Protein AF-A0A3A8B3I1-F1 (afdb_monomer_lite)

Sequence (91 aa):
MIFPPDEIFTAAEAAAELNRSAKQVRRYLAAGILGGNRKSGHWTTTALDIWRFKNIADEMLENWRRYCLELEERGEFNKLNENNNLEGSGK

Secondary structure (DSSP, 8-state):
----TT-EEETTHHHHHHTS-HHHHHHHHHTTSS--EEETTEEEEEHHHHHHHTT-HHHHHHHHHHHHHHHHHTT-HHHHHHHHHHTT---

Radius of gyration: 14.52 Å; chains: 1; bounding box: 29×28×35 Å

Foldseek 3Di:
DQDDQAAKDFLCRLCVVLVHDSVVSVVCPVVVVQDWDQDPNTTMHGNLSSCVSVVNNVVSVVVVVVVCVVCVVVVNNVVVVVVVVVVVPDD

Organism: NCBI:txid2320272

Structure (mmCIF, N/CA/C/O backbone):
data_AF-A0A3A8B3I1-F1
#
_entry.id   AF-A0A3A8B3I1-F1
#
loop_
_atom_site.group_PDB
_atom_site.id
_atom_site.type_symbol
_atom_site.label_atom_id
_atom_site.label_alt_id
_atom_site.label_comp_id
_atom_site.label_asym_id
_atom_site.label_entity_id
_atom_site.label_seq_id
_atom_site.pdbx_PDB_ins_code
_atom_site.Cartn_x
_atom_site.Cartn_y
_atom_site.Cartn_z
_atom_site.occupancy
_atom_site.B_iso_or_equiv
_atom_site.auth_seq_id
_atom_site.auth_comp_id
_atom_site.auth_asym_id
_atom_site.auth_atom_id
_atom_site.pdbx_PDB_model_num
ATOM 1 N N . MET A 1 1 ? 1.497 0.961 12.807 1.00 58.31 1 MET A N 1
ATOM 2 C CA . MET A 1 1 ? 0.907 2.306 12.652 1.00 58.31 1 MET A CA 1
ATOM 3 C C . MET A 1 1 ? -0.142 2.202 11.557 1.00 58.31 1 MET A C 1
ATOM 5 O O . MET A 1 1 ? 0.097 1.460 10.613 1.00 58.31 1 MET A O 1
ATOM 9 N N . ILE A 1 2 ? -1.318 2.808 11.725 1.00 79.00 2 ILE A N 1
ATOM 10 C CA . ILE A 1 2 ? -2.336 2.869 10.668 1.00 79.00 2 ILE A CA 1
ATOM 11 C C . ILE A 1 2 ? -2.058 4.134 9.851 1.00 79.00 2 ILE A C 1
ATOM 13 O O . ILE A 1 2 ? -1.886 5.201 10.433 1.00 79.00 2 ILE A O 1
ATOM 17 N N . PHE A 1 3 ? -1.970 3.988 8.532 1.00 87.75 3 PHE A N 1
ATOM 18 C CA . PHE A 1 3 ? -1.734 5.088 7.599 1.00 87.75 3 PHE A CA 1
ATOM 19 C C . PHE A 1 3 ? -3.036 5.457 6.882 1.00 87.75 3 PHE A C 1
ATOM 21 O O . PHE A 1 3 ? -3.892 4.577 6.721 1.00 87.75 3 PHE A O 1
ATOM 28 N N . PRO A 1 4 ? -3.181 6.706 6.408 1.00 93.19 4 PRO A N 1
ATOM 29 C CA . PRO A 1 4 ? -4.232 7.058 5.466 1.00 93.19 4 PRO A CA 1
ATOM 30 C C . PRO A 1 4 ? -4.221 6.128 4.237 1.00 93.19 4 PRO A C 1
ATOM 32 O O . PRO A 1 4 ? -3.147 5.744 3.771 1.00 93.19 4 PRO A O 1
ATOM 35 N N . PRO A 1 5 ? -5.382 5.755 3.668 1.00 95.38 5 PRO A N 1
ATOM 36 C CA . PRO A 1 5 ? -5.443 4.898 2.482 1.00 95.38 5 PRO A CA 1
ATOM 37 C C . PRO A 1 5 ? -4.735 5.492 1.255 1.00 95.38 5 PRO A C 1
ATOM 39 O O . PRO A 1 5 ? -4.282 4.747 0.386 1.00 95.38 5 PRO A O 1
ATOM 42 N N . ASP A 1 6 ? -4.661 6.818 1.181 1.00 94.88 6 ASP A N 1
ATOM 43 C CA . ASP A 1 6 ? -4.028 7.611 0.130 1.00 94.88 6 ASP A CA 1
ATOM 44 C C . ASP A 1 6 ? -2.551 7.937 0.397 1.00 94.88 6 ASP A C 1
ATOM 46 O O . ASP A 1 6 ? -1.901 8.517 -0.473 1.00 94.88 6 ASP A O 1
ATOM 50 N N . GLU A 1 7 ? -2.001 7.505 1.538 1.00 95.31 7 GLU A N 1
ATOM 51 C CA . GLU A 1 7 ? -0.580 7.637 1.865 1.00 95.31 7 GLU A CA 1
ATOM 52 C C . GLU A 1 7 ? 0.290 7.033 0.755 1.00 95.31 7 GLU A C 1
ATOM 54 O O . GLU A 1 7 ? 0.038 5.913 0.289 1.00 95.31 7 GLU A O 1
ATOM 59 N N . ILE A 1 8 ? 1.310 7.776 0.318 1.00 95.56 8 ILE A N 1
ATOM 60 C CA . ILE A 1 8 ? 2.111 7.434 -0.858 1.00 95.56 8 ILE A CA 1
ATOM 61 C C . ILE A 1 8 ? 3.439 6.826 -0.426 1.00 95.56 8 ILE A C 1
ATOM 63 O O . ILE A 1 8 ? 4.279 7.478 0.178 1.00 95.56 8 ILE A O 1
ATOM 67 N N . PHE A 1 9 ? 3.683 5.602 -0.879 1.00 95.88 9 PHE A N 1
ATOM 68 C CA . PHE A 1 9 ? 4.919 4.873 -0.648 1.00 95.88 9 PHE A CA 1
ATOM 69 C C . PHE A 1 9 ? 5.749 4.838 -1.926 1.00 95.88 9 PHE A C 1
ATOM 71 O O . PHE A 1 9 ? 5.270 4.494 -3.014 1.00 95.88 9 PHE A O 1
ATOM 78 N N . THR A 1 10 ? 7.041 5.109 -1.804 1.00 96.00 10 THR A N 1
ATOM 79 C CA . THR A 1 10 ? 8.031 4.721 -2.805 1.00 96.00 10 THR A CA 1
ATOM 80 C C . THR A 1 10 ? 8.136 3.197 -2.885 1.00 96.00 10 THR A C 1
ATOM 82 O O . THR A 1 10 ? 7.808 2.459 -1.954 1.00 96.00 10 THR A O 1
ATOM 85 N N . ALA A 1 11 ? 8.689 2.686 -3.987 1.00 95.31 11 ALA A N 1
ATOM 86 C CA . ALA A 1 11 ? 8.962 1.253 -4.109 1.00 95.31 11 ALA A CA 1
ATOM 87 C C . ALA A 1 11 ? 9.908 0.695 -3.020 1.00 95.31 11 ALA A C 1
ATOM 89 O O . ALA A 1 11 ? 9.951 -0.521 -2.840 1.00 95.31 11 ALA A O 1
ATOM 90 N N . ALA A 1 12 ? 10.693 1.544 -2.344 1.00 95.38 12 ALA A N 1
ATOM 91 C CA . ALA A 1 12 ? 11.561 1.136 -1.241 1.00 95.38 12 ALA A CA 1
ATOM 92 C C . ALA A 1 12 ? 10.778 1.004 0.074 1.00 95.38 12 ALA A C 1
ATOM 94 O O . ALA A 1 12 ? 10.919 -0.011 0.750 1.00 95.38 12 ALA A O 1
ATOM 95 N N . GLU A 1 13 ? 9.910 1.962 0.397 1.00 96.31 13 GLU A N 1
ATOM 96 C CA . GLU A 1 13 ? 9.074 1.905 1.607 1.00 96.31 13 GLU A CA 1
ATOM 97 C C . GLU A 1 13 ? 8.037 0.782 1.505 1.00 96.31 13 GLU A C 1
ATOM 99 O O . GLU A 1 13 ? 7.916 -0.043 2.408 1.00 96.31 13 GLU A O 1
ATOM 104 N N . ALA A 1 14 ? 7.391 0.634 0.344 1.00 96.56 14 ALA A N 1
ATOM 105 C CA . ALA A 1 14 ? 6.479 -0.481 0.086 1.00 96.56 14 ALA A CA 1
ATOM 106 C C . ALA A 1 14 ? 7.167 -1.855 0.212 1.00 96.56 14 ALA A C 1
ATOM 108 O O . ALA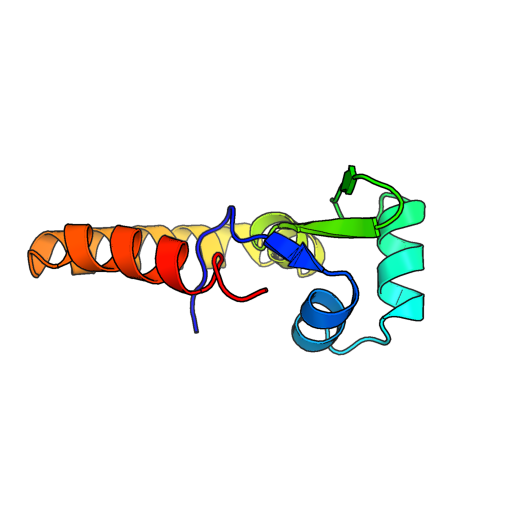 A 1 14 ? 6.523 -2.860 0.511 1.00 96.56 14 ALA A O 1
ATOM 109 N N . ALA A 1 15 ? 8.484 -1.925 -0.009 1.00 97.00 15 ALA A N 1
ATOM 110 C CA . ALA A 1 15 ? 9.249 -3.155 0.168 1.00 97.00 15 ALA A CA 1
ATOM 111 C C . ALA A 1 15 ? 9.340 -3.577 1.639 1.00 97.00 15 ALA A C 1
ATOM 113 O O . ALA A 1 15 ? 9.238 -4.773 1.923 1.00 97.00 15 ALA A O 1
ATOM 114 N N . ALA A 1 16 ? 9.465 -2.610 2.553 1.00 95.62 16 ALA A N 1
ATOM 115 C CA . ALA A 1 16 ? 9.412 -2.863 3.988 1.00 95.62 16 ALA A CA 1
ATOM 116 C C . ALA A 1 16 ? 8.019 -3.376 4.396 1.00 95.62 16 ALA A C 1
ATOM 118 O O . ALA A 1 16 ? 7.916 -4.446 4.991 1.00 95.62 16 ALA A O 1
ATOM 119 N N . GLU A 1 17 ? 6.949 -2.705 3.957 1.00 94.75 17 GLU A N 1
ATOM 120 C CA . GLU A 1 17 ? 5.559 -3.081 4.279 1.00 94.75 17 GLU A CA 1
ATOM 121 C C . GLU A 1 17 ? 5.147 -4.471 3.764 1.00 94.75 17 GLU A C 1
ATOM 123 O O . GLU A 1 17 ? 4.357 -5.196 4.385 1.00 94.75 17 GLU A O 1
ATOM 128 N N . LEU A 1 18 ? 5.682 -4.863 2.60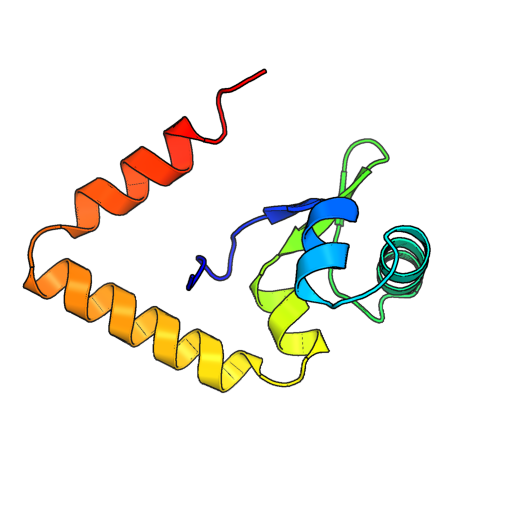5 1.00 96.12 18 LEU A N 1
ATOM 129 C CA . LEU A 1 18 ? 5.402 -6.152 1.974 1.00 96.12 18 LEU A CA 1
ATOM 130 C C . LEU A 1 18 ? 6.358 -7.265 2.419 1.00 96.12 18 LEU A C 1
ATOM 132 O O . LEU A 1 18 ? 6.154 -8.420 2.034 1.00 96.12 18 LEU A O 1
ATOM 136 N N . ASN A 1 19 ? 7.395 -6.951 3.204 1.00 95.75 19 ASN A N 1
ATOM 137 C CA . ASN A 1 19 ? 8.499 -7.864 3.508 1.00 95.75 19 ASN A CA 1
ATOM 138 C C . ASN A 1 19 ? 9.082 -8.489 2.226 1.00 95.75 19 ASN A C 1
ATOM 140 O O . ASN A 1 19 ? 9.139 -9.713 2.056 1.00 95.75 19 ASN A O 1
ATOM 144 N N . ARG A 1 20 ? 9.445 -7.639 1.260 1.00 96.62 20 ARG A N 1
ATOM 145 C CA . ARG A 1 20 ? 10.011 -8.026 -0.045 1.00 96.62 20 ARG A CA 1
ATOM 146 C C . ARG A 1 20 ? 11.206 -7.148 -0.389 1.00 96.62 20 ARG A C 1
ATOM 148 O O . ARG A 1 20 ? 11.450 -6.126 0.233 1.00 96.62 20 ARG A O 1
ATOM 155 N N . SER A 1 21 ? 11.956 -7.523 -1.424 1.00 97.56 21 SER A N 1
ATOM 156 C CA . SER A 1 21 ? 12.985 -6.630 -1.971 1.00 97.56 21 SER A CA 1
ATOM 157 C C . SER A 1 21 ? 12.365 -5.517 -2.827 1.00 97.56 21 SER A C 1
ATOM 159 O O . SER A 1 21 ?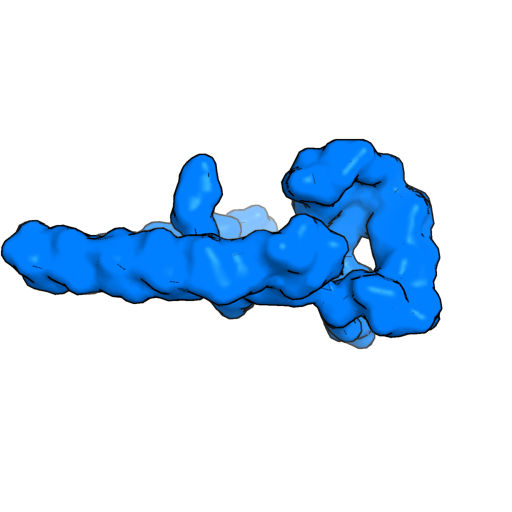 11.430 -5.759 -3.595 1.00 97.56 21 SER A O 1
ATOM 161 N N . ALA A 1 22 ? 12.958 -4.318 -2.823 1.00 96.56 22 ALA A N 1
ATOM 162 C CA . ALA A 1 22 ? 12.531 -3.213 -3.695 1.00 96.56 22 ALA A CA 1
ATOM 163 C C . ALA A 1 22 ? 12.600 -3.566 -5.198 1.00 96.56 22 ALA A C 1
ATOM 165 O O . ALA A 1 22 ? 11.893 -2.998 -6.032 1.00 96.56 22 ALA A O 1
ATOM 166 N N . LYS A 1 23 ? 13.454 -4.526 -5.586 1.00 96.94 23 LYS A N 1
ATOM 167 C CA . LYS A 1 23 ? 13.488 -5.064 -6.956 1.00 96.94 23 LYS A CA 1
ATOM 168 C C . LYS A 1 23 ? 12.230 -5.878 -7.275 1.00 96.94 23 LYS A C 1
ATOM 170 O O . LYS A 1 23 ? 11.688 -5.720 -8.364 1.00 96.94 23 LYS A O 1
ATOM 175 N N . GLN A 1 24 ? 11.762 -6.723 -6.355 1.00 97.88 24 GLN A N 1
ATOM 176 C CA . GLN A 1 24 ? 10.509 -7.470 -6.526 1.00 97.88 24 GLN A CA 1
ATOM 177 C C . GLN A 1 24 ? 9.303 -6.536 -6.560 1.00 97.88 24 GLN A C 1
ATOM 179 O O . GLN A 1 24 ? 8.492 -6.659 -7.470 1.00 97.88 24 GLN A O 1
ATOM 184 N N . VAL A 1 25 ? 9.235 -5.556 -5.655 1.00 97.75 25 VAL A N 1
ATOM 185 C CA . VAL A 1 25 ? 8.146 -4.566 -5.639 1.00 97.75 25 VAL A CA 1
ATOM 186 C C . VAL A 1 25 ? 8.056 -3.816 -6.968 1.00 97.75 25 VAL A C 1
ATOM 188 O O . VAL A 1 25 ? 6.989 -3.763 -7.569 1.00 97.75 25 VAL A O 1
ATOM 191 N N . ARG A 1 26 ? 9.185 -3.343 -7.515 1.00 96.81 26 ARG A N 1
ATOM 192 C CA . ARG A 1 26 ? 9.207 -2.717 -8.852 1.00 96.81 26 ARG A CA 1
ATOM 193 C C . ARG A 1 26 ? 8.713 -3.640 -9.965 1.00 96.81 26 ARG A C 1
ATOM 195 O O . ARG A 1 26 ? 8.099 -3.154 -10.909 1.00 96.81 26 ARG A O 1
ATOM 202 N N . ARG A 1 27 ? 8.967 -4.951 -9.876 1.00 97.62 27 ARG A N 1
ATOM 203 C CA . ARG A 1 27 ? 8.423 -5.926 -10.836 1.00 97.62 27 ARG A CA 1
ATOM 204 C C . ARG A 1 27 ? 6.914 -6.086 -10.681 1.00 97.62 27 ARG A C 1
ATOM 206 O O . ARG A 1 27 ? 6.240 -6.159 -11.698 1.00 97.62 27 ARG A O 1
ATOM 213 N N . TYR A 1 28 ? 6.392 -6.120 -9.455 1.00 98.19 28 TYR A N 1
ATOM 214 C CA . TYR A 1 28 ? 4.947 -6.187 -9.215 1.00 98.19 28 TYR A CA 1
ATOM 215 C C . TYR A 1 28 ? 4.227 -4.947 -9.745 1.00 98.19 28 TYR A C 1
ATOM 217 O O . TYR A 1 28 ? 3.213 -5.097 -10.419 1.00 98.19 28 TYR A O 1
ATOM 225 N N . LEU A 1 29 ? 4.796 -3.760 -9.519 1.00 97.31 29 LEU A N 1
ATOM 226 C CA . LEU A 1 29 ? 4.280 -2.489 -10.036 1.00 97.31 29 LEU A CA 1
ATOM 227 C C . LEU A 1 29 ? 4.310 -2.447 -11.568 1.00 97.31 29 LEU A C 1
ATOM 229 O O . LEU A 1 29 ? 3.304 -2.163 -12.207 1.00 97.31 29 LEU A O 1
ATOM 233 N N . ALA A 1 30 ? 5.440 -2.814 -12.177 1.00 97.00 30 ALA A N 1
ATOM 234 C CA . ALA A 1 30 ? 5.562 -2.848 -13.634 1.00 97.00 30 ALA A CA 1
ATOM 235 C C . ALA A 1 30 ? 4.643 -3.886 -14.302 1.00 97.00 30 ALA A C 1
ATOM 237 O O . ALA A 1 30 ? 4.241 -3.689 -15.444 1.00 97.00 30 ALA A O 1
ATOM 238 N N . ALA A 1 31 ? 4.327 -4.982 -13.608 1.00 97.12 31 ALA A N 1
ATOM 239 C CA . ALA A 1 31 ? 3.426 -6.025 -14.092 1.00 97.12 31 ALA A CA 1
ATOM 240 C C . ALA A 1 31 ? 1.940 -5.750 -13.788 1.00 97.12 31 ALA A C 1
ATOM 242 O O . ALA A 1 31 ? 1.099 -6.550 -14.184 1.00 97.12 31 ALA A O 1
ATOM 243 N N . GLY A 1 32 ? 1.612 -4.676 -13.059 1.00 96.81 32 GLY A N 1
ATOM 244 C CA . GLY A 1 32 ? 0.240 -4.366 -12.636 1.00 96.81 32 GLY A CA 1
ATOM 245 C C . GLY A 1 32 ? -0.333 -5.312 -11.573 1.00 96.81 32 GLY A C 1
ATOM 246 O O . GLY A 1 32 ? -1.531 -5.289 -11.321 1.00 96.81 32 GLY A O 1
ATOM 247 N N . ILE A 1 33 ? 0.504 -6.147 -10.947 1.00 97.50 33 ILE A N 1
ATOM 248 C CA . ILE A 1 33 ? 0.092 -7.041 -9.849 1.00 97.50 33 ILE A CA 1
ATOM 249 C C . ILE A 1 33 ? -0.102 -6.230 -8.562 1.00 97.50 33 ILE A C 1
ATOM 251 O O . ILE A 1 33 ? -1.014 -6.494 -7.785 1.00 97.50 33 ILE A O 1
ATOM 255 N N . LEU A 1 34 ? 0.770 -5.245 -8.339 1.00 98.00 34 LEU A N 1
ATOM 256 C CA . LEU A 1 34 ? 0.605 -4.227 -7.307 1.00 98.00 34 LEU A CA 1
ATOM 257 C C . LEU A 1 34 ? 0.150 -2.939 -7.997 1.00 98.00 34 LEU A C 1
ATOM 259 O O . LEU A 1 34 ? 0.771 -2.526 -8.978 1.00 98.00 34 LEU A O 1
ATOM 263 N N . GLY A 1 35 ? -0.922 -2.328 -7.490 1.00 96.88 35 GLY A N 1
ATOM 264 C CA . GLY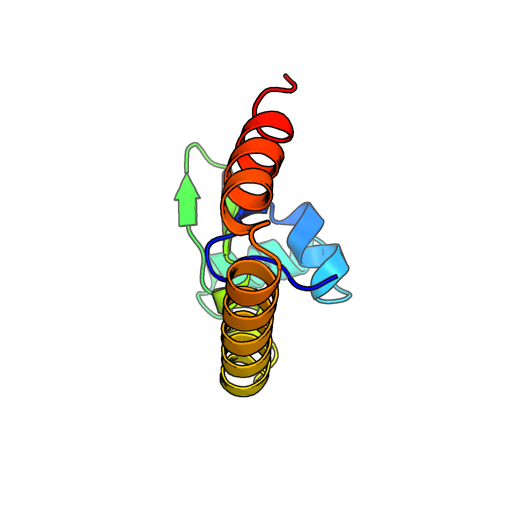 A 1 35 ? -1.383 -1.024 -7.961 1.00 96.88 35 GLY A CA 1
ATOM 265 C C . GLY A 1 35 ? -0.329 0.050 -7.704 1.00 96.88 35 GLY A C 1
ATOM 266 O O . GLY A 1 35 ? 0.416 -0.019 -6.733 1.00 96.88 35 GLY A O 1
ATOM 267 N N . GLY A 1 36 ? -0.220 1.024 -8.598 1.00 95.50 36 GLY A N 1
ATOM 268 C CA . GLY A 1 36 ? 0.721 2.118 -8.423 1.00 95.50 36 GLY A CA 1
ATOM 269 C C . GLY A 1 36 ? 0.950 2.902 -9.700 1.00 95.50 36 GLY A C 1
ATOM 270 O O . GLY A 1 36 ? 0.507 2.525 -10.784 1.00 95.50 36 GLY A O 1
ATOM 271 N N . ASN A 1 37 ? 1.663 4.011 -9.559 1.00 94.94 37 ASN A N 1
ATOM 272 C CA . ASN A 1 37 ? 1.915 4.952 -10.636 1.00 94.94 37 ASN A CA 1
ATOM 273 C C . ASN A 1 37 ? 3.412 5.157 -10.827 1.00 94.94 37 ASN A C 1
ATOM 275 O O . ASN A 1 37 ? 4.212 5.064 -9.894 1.00 94.94 37 ASN A O 1
ATOM 279 N N . ARG A 1 38 ? 3.798 5.473 -12.063 1.00 93.75 38 ARG A N 1
ATOM 280 C CA . ARG A 1 38 ? 5.169 5.856 -12.384 1.00 93.75 38 ARG A CA 1
ATOM 281 C C . ARG A 1 38 ? 5.221 7.334 -12.738 1.00 93.75 38 ARG A C 1
ATOM 283 O O . ARG A 1 38 ? 4.998 7.703 -13.888 1.00 93.75 38 ARG A O 1
ATOM 290 N N . LYS A 1 39 ? 5.529 8.183 -11.756 1.00 87.31 39 LYS A N 1
ATOM 291 C CA . LYS A 1 39 ? 5.669 9.633 -11.952 1.00 87.31 39 LYS A CA 1
ATOM 292 C C . LYS A 1 39 ? 7.150 10.001 -12.007 1.00 87.31 39 LYS A C 1
ATOM 294 O O . LYS A 1 39 ? 7.936 9.561 -11.173 1.00 87.31 39 LYS A O 1
ATOM 299 N N . SER A 1 40 ? 7.545 10.766 -13.025 1.00 88.50 40 SER A N 1
ATOM 300 C CA . SER A 1 40 ? 8.933 11.229 -13.212 1.00 88.50 40 SER A CA 1
ATOM 301 C C . SER A 1 40 ? 9.981 10.103 -13.161 1.00 88.50 40 SER A C 1
ATOM 303 O O . SER A 1 40 ? 11.064 10.265 -12.614 1.00 88.50 40 SER A O 1
ATOM 305 N N . GLY A 1 41 ? 9.646 8.924 -13.698 1.00 89.75 41 GLY A N 1
ATOM 306 C CA . GLY A 1 41 ? 10.546 7.766 -13.746 1.00 89.75 41 GLY A CA 1
ATOM 307 C C . GLY A 1 41 ? 10.584 6.905 -12.477 1.00 89.75 41 GLY A C 1
ATOM 308 O O . GLY A 1 41 ? 11.047 5.760 -12.562 1.00 89.75 41 GLY A O 1
ATOM 309 N N . HIS A 1 42 ? 10.025 7.380 -11.362 1.00 91.94 42 HIS A N 1
ATOM 310 C CA . HIS A 1 42 ? 9.978 6.681 -10.080 1.00 91.94 42 HIS A CA 1
ATOM 311 C C . HIS A 1 42 ? 8.626 5.998 -9.859 1.00 91.94 42 HIS A C 1
ATOM 313 O O . HIS A 1 42 ? 7.576 6.532 -10.206 1.00 91.94 42 HIS A O 1
ATOM 319 N N . TRP A 1 43 ? 8.670 4.788 -9.304 1.00 96.06 43 TRP A N 1
ATOM 320 C CA . TRP A 1 43 ? 7.484 4.011 -8.958 1.00 96.06 43 TRP A CA 1
ATOM 321 C C . TRP A 1 43 ? 6.998 4.366 -7.554 1.00 96.06 43 TRP A C 1
ATOM 323 O O . TRP A 1 43 ? 7.786 4.302 -6.604 1.00 96.06 43 TRP A O 1
ATOM 333 N N . THR A 1 44 ? 5.708 4.664 -7.442 1.00 97.00 44 THR A N 1
ATOM 334 C CA . THR A 1 44 ? 4.999 4.877 -6.179 1.00 97.00 44 THR A CA 1
ATOM 335 C C . THR A 1 44 ? 3.722 4.037 -6.121 1.00 97.00 44 THR A C 1
ATOM 337 O O . THR A 1 44 ? 3.179 3.642 -7.154 1.00 97.00 44 THR A O 1
ATOM 340 N N . THR A 1 45 ? 3.254 3.744 -4.913 1.00 97.62 45 THR A N 1
ATOM 341 C CA . THR A 1 45 ? 2.010 3.015 -4.617 1.00 97.62 45 THR A CA 1
ATOM 342 C C . THR A 1 45 ? 1.292 3.694 -3.460 1.00 97.62 45 THR A C 1
ATOM 344 O O . THR A 1 45 ? 1.915 4.452 -2.723 1.00 97.62 45 THR A O 1
ATOM 347 N N . THR A 1 46 ? 0.003 3.421 -3.285 1.00 97.50 46 THR A N 1
ATOM 348 C CA . THR A 1 46 ? -0.742 3.869 -2.100 1.00 97.50 46 THR A CA 1
ATOM 349 C C . THR A 1 46 ? -0.754 2.800 -1.005 1.00 97.50 46 THR A C 1
ATOM 351 O O . THR A 1 46 ? -0.544 1.613 -1.297 1.00 97.50 46 THR A O 1
ATOM 354 N N . ALA A 1 47 ? -1.042 3.193 0.241 1.00 97.06 47 ALA A N 1
ATOM 355 C CA . ALA A 1 47 ? -1.344 2.251 1.323 1.00 97.06 47 ALA A CA 1
ATOM 356 C C . ALA A 1 47 ? -2.493 1.305 0.942 1.00 97.06 47 ALA A C 1
ATOM 358 O O . ALA A 1 47 ? -2.396 0.093 1.146 1.00 97.06 47 ALA A O 1
ATOM 359 N N . LEU A 1 48 ? -3.553 1.837 0.321 1.00 97.25 48 LEU A N 1
ATOM 360 C CA . LEU A 1 48 ? -4.699 1.046 -0.124 1.00 97.25 48 LEU A CA 1
ATOM 361 C C . LEU A 1 48 ? -4.299 -0.049 -1.120 1.00 97.25 48 LEU A C 1
ATOM 363 O O . LEU A 1 48 ? -4.755 -1.188 -1.002 1.00 97.25 48 LEU A O 1
ATOM 367 N N . ASP A 1 49 ? -3.436 0.264 -2.085 1.00 98.06 49 ASP A N 1
ATOM 368 C CA . ASP A 1 49 ? -2.959 -0.717 -3.063 1.00 98.06 49 ASP A CA 1
ATOM 369 C C . ASP A 1 49 ? -2.091 -1.804 -2.411 1.00 98.06 49 ASP A C 1
ATOM 371 O O . ASP A 1 49 ? -2.206 -2.981 -2.764 1.00 98.06 49 ASP A O 1
ATOM 375 N N . ILE A 1 50 ? -1.289 -1.447 -1.401 1.00 97.56 50 ILE A N 1
ATOM 376 C CA . ILE A 1 50 ? -0.550 -2.416 -0.578 1.00 97.56 50 ILE A CA 1
ATOM 377 C C . ILE A 1 50 ? -1.521 -3.336 0.177 1.00 97.56 50 ILE A C 1
ATOM 379 O O . ILE A 1 50 ? -1.332 -4.556 0.192 1.00 97.56 50 ILE A O 1
ATOM 38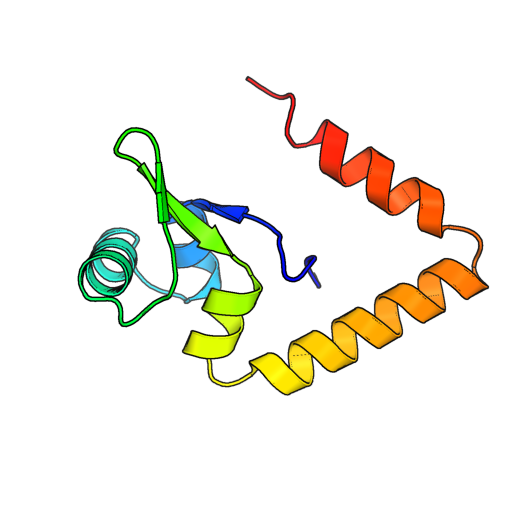3 N N . TRP A 1 51 ? -2.576 -2.794 0.789 1.00 97.12 51 TRP A N 1
ATOM 384 C CA . TRP A 1 51 ? -3.560 -3.602 1.518 1.00 97.12 51 TRP A CA 1
ATOM 385 C C . TRP A 1 51 ? -4.364 -4.515 0.594 1.00 97.12 51 TRP A C 1
ATOM 387 O O . TRP A 1 51 ? -4.606 -5.671 0.945 1.00 97.12 51 TRP A O 1
ATOM 397 N N . ARG A 1 52 ? -4.725 -4.038 -0.604 1.00 97.75 52 ARG A N 1
ATOM 398 C CA . ARG A 1 52 ? -5.356 -4.855 -1.654 1.00 97.75 52 ARG A CA 1
ATOM 399 C C . ARG A 1 52 ? -4.457 -6.012 -2.061 1.00 97.75 52 ARG A C 1
ATOM 401 O O . ARG A 1 52 ? -4.914 -7.149 -2.093 1.00 97.75 52 ARG A O 1
ATOM 408 N N . PHE A 1 53 ? -3.172 -5.748 -2.287 1.00 97.38 53 PHE A N 1
ATOM 409 C CA . PHE A 1 53 ? -2.195 -6.788 -2.610 1.00 97.38 53 PHE A CA 1
ATOM 410 C C . PHE A 1 53 ? -2.060 -7.838 -1.494 1.00 97.38 53 PHE A C 1
ATOM 412 O O . PHE A 1 53 ? -1.911 -9.025 -1.772 1.00 97.38 53 PHE A O 1
ATOM 419 N N . LYS A 1 54 ? -2.141 -7.416 -0.226 1.00 96.38 54 LYS A N 1
ATOM 420 C CA . LYS A 1 54 ? -2.127 -8.305 0.951 1.00 96.38 54 LYS A CA 1
ATOM 421 C C . LYS A 1 54 ? -3.478 -8.979 1.230 1.00 96.38 54 LYS A C 1
ATOM 423 O O . LYS A 1 54 ? -3.542 -9.804 2.135 1.00 96.38 54 LYS A O 1
ATOM 428 N N . ASN A 1 55 ? -4.526 -8.645 0.474 1.00 97.38 55 ASN A N 1
ATOM 429 C CA . ASN A 1 55 ? -5.901 -9.103 0.675 1.00 97.38 55 ASN A CA 1
ATOM 430 C C . ASN A 1 55 ? -6.474 -8.768 2.071 1.00 97.38 55 ASN A C 1
ATOM 432 O O . ASN A 1 55 ? -7.177 -9.575 2.670 1.00 97.38 55 ASN A O 1
ATOM 436 N N . ILE A 1 56 ? -6.153 -7.577 2.586 1.00 96.50 56 ILE A N 1
ATOM 437 C CA . ILE A 1 56 ? -6.617 -7.057 3.891 1.00 96.50 56 ILE A CA 1
ATOM 438 C C . ILE A 1 56 ? -7.254 -5.661 3.774 1.00 96.50 56 ILE A C 1
ATOM 440 O O . ILE A 1 56 ? -7.377 -4.941 4.762 1.00 96.50 56 ILE A O 1
ATOM 444 N N . ALA A 1 57 ? -7.611 -5.234 2.558 1.00 96.25 57 ALA A N 1
ATOM 445 C CA . ALA A 1 57 ? -8.083 -3.872 2.299 1.00 96.25 57 ALA A CA 1
ATOM 446 C C . ALA A 1 57 ? -9.337 -3.511 3.105 1.00 96.25 57 ALA A C 1
ATOM 448 O O . ALA A 1 57 ? -9.380 -2.432 3.687 1.00 96.25 57 ALA A O 1
ATOM 449 N N . ASP A 1 58 ? -10.318 -4.411 3.178 1.00 95.94 58 ASP A N 1
ATOM 450 C CA . ASP A 1 58 ? -11.582 -4.138 3.869 1.00 95.94 58 ASP A CA 1
ATOM 451 C C . ASP A 1 58 ? -11.382 -3.966 5.381 1.00 95.94 58 ASP A C 1
ATOM 453 O O . ASP A 1 58 ? -11.905 -3.021 5.969 1.00 95.94 58 ASP A O 1
ATOM 457 N N . GLU A 1 59 ? -10.560 -4.824 5.994 1.00 95.50 59 GLU A N 1
ATOM 458 C CA . GLU A 1 59 ? -10.201 -4.731 7.413 1.00 95.50 59 GLU A CA 1
ATOM 459 C C . GLU A 1 59 ? -9.461 -3.423 7.714 1.00 95.50 59 GLU A C 1
ATOM 461 O O . GLU A 1 59 ? -9.802 -2.703 8.652 1.00 95.50 59 GLU A O 1
ATOM 466 N N . MET A 1 60 ? -8.468 -3.076 6.892 1.00 95.88 60 MET A N 1
ATOM 467 C CA . MET A 1 60 ? -7.674 -1.865 7.099 1.00 95.88 60 MET A CA 1
ATOM 468 C C . MET A 1 60 ? -8.480 -0.587 6.856 1.00 95.88 60 MET A C 1
ATOM 470 O O . MET A 1 60 ? -8.299 0.384 7.587 1.00 95.88 60 MET A O 1
ATOM 474 N N . LEU A 1 61 ? -9.399 -0.583 5.886 1.00 95.62 61 LEU A N 1
ATOM 475 C CA . LEU A 1 61 ? -10.315 0.536 5.657 1.00 95.62 61 LEU A CA 1
ATOM 476 C C . LEU A 1 61 ? -11.291 0.720 6.819 1.00 95.62 61 LEU A C 1
ATOM 478 O O . LEU A 1 61 ? -11.559 1.853 7.211 1.00 95.62 61 LEU A O 1
ATOM 482 N N . GLU A 1 62 ? -11.814 -0.368 7.381 1.00 95.75 62 GLU A N 1
ATOM 483 C CA . GLU A 1 62 ? -12.673 -0.305 8.563 1.00 95.75 62 GLU A CA 1
ATOM 484 C C . GLU A 1 62 ? -11.905 0.226 9.779 1.00 95.75 62 GLU A C 1
ATOM 486 O O . GLU A 1 62 ? -12.374 1.137 10.462 1.00 95.75 62 GLU A O 1
ATOM 491 N N . ASN A 1 63 ? -10.686 -0.270 10.004 1.00 94.56 63 ASN A N 1
ATOM 492 C CA . ASN A 1 63 ? -9.824 0.229 11.071 1.00 94.56 63 ASN A CA 1
ATOM 493 C C . ASN A 1 63 ? -9.469 1.713 10.873 1.00 94.56 63 ASN A C 1
ATOM 495 O O . ASN A 1 63 ? -9.476 2.475 11.839 1.00 94.56 63 ASN A O 1
ATOM 499 N N . TRP A 1 64 ? -9.218 2.146 9.633 1.00 94.19 64 TRP A N 1
ATOM 500 C CA . TRP A 1 64 ? -8.999 3.557 9.309 1.00 94.19 64 TRP A CA 1
ATOM 501 C C . TRP A 1 64 ? -10.227 4.416 9.622 1.00 94.19 64 TRP A C 1
ATOM 503 O O . TRP A 1 64 ? -10.100 5.446 10.276 1.00 94.19 64 TRP A O 1
ATOM 513 N N . ARG A 1 65 ? -11.430 3.982 9.224 1.00 93.44 65 ARG A N 1
ATOM 514 C CA . ARG A 1 65 ? -12.674 4.709 9.532 1.00 93.44 65 ARG A CA 1
ATOM 515 C C . ARG A 1 65 ? -12.886 4.862 11.034 1.00 93.44 65 ARG A C 1
ATOM 517 O O . ARG A 1 65 ? -13.214 5.956 11.482 1.00 93.44 65 ARG A O 1
ATOM 524 N N . ARG A 1 66 ? -12.677 3.793 11.809 1.00 93.88 66 ARG A N 1
ATOM 525 C CA . ARG A 1 66 ? -12.769 3.842 13.278 1.00 93.88 66 ARG A CA 1
ATOM 526 C C . ARG A 1 66 ? -11.771 4.826 13.865 1.00 93.88 66 ARG A C 1
ATOM 528 O O . ARG A 1 66 ? -12.152 5.654 14.681 1.00 93.88 66 ARG A O 1
ATOM 535 N N . TYR A 1 67 ? -10.532 4.791 13.383 1.00 90.62 67 TYR A N 1
ATOM 536 C CA . TYR A 1 67 ? -9.507 5.743 13.790 1.00 90.62 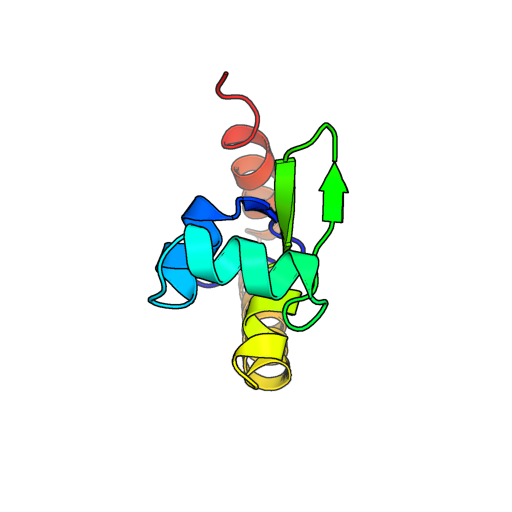67 TYR A CA 1
ATOM 537 C C . TYR A 1 67 ? -9.918 7.197 13.501 1.00 90.62 67 TYR A C 1
ATOM 539 O O . TYR A 1 67 ? -9.788 8.051 14.374 1.00 90.62 67 TYR A O 1
ATOM 547 N N . CYS A 1 68 ? -10.489 7.483 12.325 1.00 89.50 68 CYS A N 1
ATOM 548 C CA . CYS A 1 68 ? -11.011 8.815 12.008 1.00 89.50 68 CYS A CA 1
ATOM 549 C C . CYS A 1 68 ? -12.122 9.265 12.972 1.00 89.50 68 CYS A C 1
ATOM 551 O O . CYS A 1 68 ? -12.094 10.410 13.418 1.00 89.50 68 CYS A O 1
ATOM 553 N N . LEU A 1 69 ? -13.064 8.378 13.314 1.00 90.88 69 LEU A N 1
ATOM 554 C CA . LEU A 1 69 ? -14.152 8.682 14.254 1.00 90.88 69 LEU A CA 1
ATOM 555 C C . LEU A 1 69 ? -13.627 8.944 15.675 1.00 90.88 69 LEU A C 1
ATOM 557 O O . LEU A 1 69 ? -14.060 9.892 16.324 1.00 90.88 69 LEU A O 1
ATOM 561 N N . GLU A 1 70 ? -12.654 8.158 16.144 1.00 89.44 70 GLU A N 1
ATOM 562 C CA . GLU A 1 70 ? -12.022 8.370 17.455 1.00 89.44 70 GLU A CA 1
ATOM 563 C C . GLU A 1 70 ? -11.278 9.714 17.532 1.00 89.44 70 GLU A C 1
ATOM 565 O O . GLU A 1 70 ? -11.285 10.376 18.571 1.00 89.44 70 GLU A O 1
ATOM 570 N N . LEU A 1 71 ? -10.629 10.136 16.442 1.00 85.31 71 LEU A N 1
ATOM 571 C CA . LEU A 1 71 ? -9.965 11.442 16.376 1.00 85.31 71 LEU A CA 1
ATOM 572 C C . LEU A 1 71 ? -10.957 12.605 16.398 1.00 85.31 71 LEU A C 1
ATOM 574 O O . LEU A 1 71 ? -10.665 13.644 16.997 1.00 85.31 71 LEU A O 1
ATOM 578 N N . GLU A 1 72 ? -12.103 12.444 15.739 1.00 85.38 72 GLU A N 1
ATOM 579 C CA . GLU A 1 72 ? -13.185 13.426 15.754 1.00 85.38 72 GLU A CA 1
ATOM 580 C C . GLU A 1 72 ? -13.770 13.571 17.165 1.00 85.38 72 GLU A C 1
ATOM 582 O O . GLU A 1 72 ? -13.863 14.689 17.671 1.00 85.38 72 GLU A O 1
ATOM 587 N N . GLU A 1 73 ? -14.051 12.456 17.849 1.00 85.75 73 GLU A N 1
ATOM 588 C CA . GLU A 1 73 ? -14.564 12.449 19.227 1.00 85.75 73 GLU A CA 1
ATOM 589 C C . GLU A 1 73 ? -13.606 13.135 20.215 1.00 85.75 73 GLU A C 1
ATOM 591 O O . GLU A 1 73 ? -14.034 13.851 21.122 1.00 85.75 73 GLU A O 1
ATOM 596 N N . ARG A 1 74 ? -12.293 12.976 20.018 1.00 84.12 74 ARG A N 1
ATOM 597 C CA . ARG A 1 74 ? -11.261 13.624 20.847 1.00 84.12 74 ARG A CA 1
ATOM 598 C C . ARG A 1 74 ? -11.023 15.097 20.496 1.00 84.12 74 ARG A C 1
ATOM 600 O O . ARG A 1 74 ? -10.250 15.760 21.185 1.00 84.12 74 ARG A O 1
ATOM 607 N N . GLY A 1 75 ? -11.646 15.617 19.435 1.00 79.31 75 GLY A N 1
ATOM 608 C CA . GLY A 1 75 ? -11.411 16.975 18.937 1.00 79.31 75 GLY A CA 1
ATOM 609 C C . GLY A 1 75 ? -10.013 17.180 18.337 1.00 79.31 75 GLY A C 1
ATOM 610 O O . GLY A 1 75 ? -9.530 18.309 18.262 1.00 79.31 75 GLY A O 1
ATOM 611 N N . GLU A 1 76 ? -9.338 16.106 17.917 1.00 73.69 76 GLU A N 1
ATOM 612 C CA . GLU A 1 76 ? -7.944 16.131 17.445 1.00 73.69 76 GLU A CA 1
ATOM 613 C C . GLU A 1 76 ? -7.802 16.002 15.925 1.00 73.69 76 GLU A C 1
ATOM 615 O O . GLU A 1 76 ? -6.685 15.991 15.408 1.00 73.69 76 GLU A O 1
ATOM 620 N N . PHE A 1 77 ? -8.917 15.960 15.194 1.00 64.19 77 PHE A N 1
ATOM 621 C CA . PHE A 1 77 ? -8.942 15.758 13.743 1.00 64.19 77 PHE A CA 1
ATOM 622 C C . PHE A 1 77 ? -8.045 16.747 12.971 1.00 64.19 77 PHE A C 1
ATOM 624 O O . PHE A 1 77 ? -7.339 16.365 12.038 1.00 64.19 77 PHE A O 1
ATOM 631 N N . ASN A 1 78 ? -7.984 18.007 13.419 1.00 63.06 78 ASN A N 1
ATOM 632 C CA . ASN A 1 78 ? -7.163 19.045 12.788 1.00 63.06 78 ASN A CA 1
ATOM 633 C C . ASN A 1 78 ? -5.647 18.780 12.894 1.00 63.06 78 ASN A C 1
ATOM 635 O O . ASN A 1 78 ? -4.904 19.168 11.997 1.00 63.06 78 ASN A O 1
ATOM 639 N N . LYS A 1 79 ? -5.178 18.064 13.927 1.00 60.97 79 LYS A N 1
ATOM 640 C CA . LYS A 1 79 ? -3.743 17.778 14.127 1.00 60.97 79 LYS A CA 1
ATOM 641 C C . LYS A 1 79 ? -3.205 16.716 13.161 1.00 60.97 79 LYS A C 1
ATOM 643 O O . LYS A 1 79 ? -2.009 16.697 12.876 1.00 60.97 79 LYS A O 1
ATOM 648 N N . LEU A 1 80 ? -4.060 15.825 12.649 1.00 62.09 80 LEU A N 1
ATOM 649 C CA . LEU A 1 80 ? -3.638 14.773 11.717 1.00 62.09 80 LEU A CA 1
ATOM 650 C C . LEU A 1 80 ? -3.274 15.349 10.338 1.00 62.09 80 LEU A C 1
ATOM 652 O O . LEU A 1 80 ? -2.310 14.921 9.710 1.00 62.09 80 LEU A O 1
ATOM 656 N N . ASN A 1 81 ? -4.026 16.359 9.896 1.00 54.88 81 ASN A N 1
ATOM 657 C CA . ASN A 1 81 ? -3.849 16.991 8.589 1.00 54.88 81 ASN A CA 1
ATOM 658 C C . ASN A 1 81 ? -2.603 17.904 8.535 1.00 54.88 81 ASN A C 1
ATOM 660 O O . ASN A 1 81 ? -2.017 18.110 7.473 1.00 54.88 81 ASN A O 1
ATOM 664 N N . GLU A 1 82 ? -2.172 18.439 9.681 1.00 54.16 82 GLU A N 1
ATOM 665 C CA . GLU A 1 82 ? -0.966 19.272 9.794 1.00 54.16 82 GLU A CA 1
ATOM 666 C C . GLU A 1 82 ? 0.325 18.434 9.819 1.00 54.16 82 GLU A C 1
ATOM 668 O O . GLU A 1 82 ? 1.292 18.787 9.147 1.00 54.16 82 GLU A O 1
ATOM 673 N N . ASN A 1 83 ? 0.336 17.286 10.510 1.00 53.03 83 ASN A N 1
ATOM 674 C CA . ASN A 1 83 ? 1.523 16.423 10.586 1.00 53.03 83 ASN A CA 1
ATOM 675 C C . ASN A 1 83 ? 1.854 15.733 9.249 1.00 53.03 83 ASN A C 1
ATOM 677 O O . ASN A 1 83 ? 3.023 15.686 8.867 1.00 53.03 83 ASN A O 1
ATOM 681 N N . ASN A 1 84 ? 0.845 15.296 8.487 1.00 53.44 84 ASN A N 1
ATOM 682 C CA . ASN A 1 84 ? 1.058 14.700 7.158 1.00 53.44 84 ASN A CA 1
ATOM 683 C C . ASN A 1 84 ? 1.623 15.709 6.133 1.00 53.44 84 ASN A C 1
ATOM 685 O O . ASN A 1 84 ? 2.316 15.323 5.197 1.00 53.44 84 ASN A O 1
ATOM 689 N N . ASN A 1 85 ? 1.380 17.015 6.315 1.00 49.06 85 ASN A N 1
ATOM 690 C CA . ASN A 1 85 ? 1.957 18.064 5.463 1.00 49.06 85 ASN A CA 1
ATOM 691 C C . ASN A 1 85 ? 3.399 18.442 5.852 1.00 49.06 85 ASN A C 1
ATOM 693 O O . ASN A 1 85 ? 4.139 18.968 5.019 1.00 49.06 85 ASN A O 1
ATOM 697 N N . LEU A 1 86 ? 3.818 18.184 7.095 1.00 47.41 86 LEU A N 1
ATOM 698 C CA . LEU A 1 86 ? 5.157 18.530 7.583 1.00 47.41 86 LEU A CA 1
ATOM 699 C C . LEU A 1 86 ? 6.206 17.459 7.251 1.00 47.41 86 LEU A C 1
ATOM 701 O O . LEU A 1 86 ? 7.349 17.814 6.961 1.00 47.41 86 LEU A O 1
ATOM 705 N N . GLU A 1 87 ? 5.835 16.176 7.192 1.00 46.78 87 GLU A N 1
ATOM 706 C CA . GLU A 1 87 ? 6.762 15.108 6.770 1.00 46.78 87 GLU A CA 1
ATOM 707 C C . GLU A 1 87 ? 7.046 15.112 5.251 1.00 46.78 87 GLU A C 1
ATOM 709 O O . GLU A 1 87 ? 8.074 14.600 4.807 1.00 46.78 87 GLU A O 1
ATOM 714 N N . GLY A 1 88 ? 6.206 15.780 4.448 1.00 43.94 88 GLY A N 1
ATOM 715 C CA . GLY A 1 88 ? 6.395 15.955 3.001 1.00 43.94 88 GLY A CA 1
ATOM 716 C C . GLY A 1 88 ? 7.275 17.142 2.577 1.00 43.94 88 GLY A C 1
ATOM 717 O O . GLY A 1 88 ? 7.607 17.253 1.397 1.00 43.94 88 GLY A O 1
ATOM 718 N N . SER A 1 89 ? 7.677 18.025 3.500 1.00 41.41 89 SER A N 1
ATOM 719 C CA . SER A 1 89 ? 8.459 19.241 3.198 1.00 41.41 89 SER A CA 1
ATOM 720 C C . SER A 1 89 ? 9.896 19.176 3.731 1.00 41.41 89 SER A C 1
ATOM 722 O O . SER A 1 89 ? 10.447 20.167 4.213 1.00 41.41 89 SER A O 1
ATOM 724 N N . GLY A 1 90 ? 10.511 17.997 3.650 1.00 50.03 90 GLY A N 1
ATOM 725 C CA . GLY A 1 90 ? 11.899 17.760 4.034 1.00 50.03 90 GLY A CA 1
ATOM 726 C C . GLY A 1 90 ? 12.745 17.221 2.885 1.00 50.03 90 GLY A C 1
ATOM 727 O O . GLY A 1 90 ? 13.190 16.077 2.965 1.00 50.03 90 GLY A O 1
ATOM 728 N N . LYS A 1 91 ? 12.958 18.020 1.830 1.00 36.78 91 LYS A N 1
ATOM 729 C CA . LYS A 1 91 ? 14.165 18.012 0.977 1.00 36.78 91 LYS A CA 1
ATOM 730 C C . LYS A 1 91 ? 14.189 19.179 -0.001 1.00 36.78 91 LYS A C 1
ATOM 732 O O . LYS A 1 91 ? 13.164 19.396 -0.678 1.00 36.78 91 LYS A O 1
#

pLDDT: mean 86.8, std 16.78, range [36.78, 98.19]